Protein AF-A0A2V9YQR5-F1 (afdb_monomer_lite)

pLDDT: mean 73.33, std 24.2, range [28.16, 97.38]

Structure (mmCIF, N/CA/C/O backbone):
data_AF-A0A2V9YQR5-F1
#
_entry.id   AF-A0A2V9YQR5-F1
#
loop_
_atom_site.group_PDB
_atom_site.id
_atom_site.type_symbol
_atom_site.label_atom_id
_atom_site.label_alt_id
_atom_site.label_comp_id
_atom_site.label_asym_id
_atom_site.label_entity_id
_atom_site.label_seq_id
_atom_site.pdbx_PDB_ins_code
_atom_site.Cartn_x
_atom_site.Cartn_y
_atom_site.Cartn_z
_atom_site.occupancy
_atom_site.B_iso_or_equiv
_atom_site.auth_seq_id
_atom_site.auth_comp_id
_atom_site.auth_asym_id
_atom_site.auth_atom_id
_atom_site.pdbx_PDB_model_num
ATOM 1 N N . MET A 1 1 ? -1.143 -34.456 -35.460 1.00 43.75 1 MET A N 1
ATOM 2 C CA . MET A 1 1 ? -1.064 -33.895 -34.094 1.00 43.75 1 MET A CA 1
ATOM 3 C C . MET A 1 1 ? 0.321 -33.291 -33.915 1.00 43.75 1 MET A C 1
ATOM 5 O O . MET A 1 1 ? 1.242 -33.986 -33.515 1.00 43.75 1 MET A O 1
ATOM 9 N N . ALA A 1 2 ? 0.498 -32.039 -34.336 1.00 46.97 2 ALA A N 1
ATOM 10 C CA . ALA A 1 2 ? 1.762 -31.328 -34.180 1.00 46.97 2 ALA A CA 1
ATOM 11 C C . ALA A 1 2 ? 1.757 -30.639 -32.813 1.00 46.97 2 ALA A C 1
ATOM 13 O O . ALA A 1 2 ? 0.933 -29.762 -32.567 1.00 46.97 2 ALA A O 1
ATOM 14 N N . VAL A 1 3 ? 2.646 -31.072 -31.923 1.00 58.41 3 VAL A N 1
ATOM 15 C CA . VAL A 1 3 ? 2.947 -30.373 -30.671 1.00 58.41 3 VAL A CA 1
ATOM 16 C C . VAL A 1 3 ? 3.719 -29.095 -31.036 1.00 58.41 3 VAL A C 1
ATOM 18 O O . VAL A 1 3 ? 4.810 -29.212 -31.601 1.00 58.41 3 VAL A O 1
ATOM 21 N N . PRO A 1 4 ? 3.202 -27.881 -30.770 1.00 59.81 4 PRO A N 1
ATOM 22 C CA . PRO A 1 4 ? 3.938 -26.656 -31.049 1.00 59.81 4 PRO A CA 1
ATOM 23 C C . PRO A 1 4 ? 5.104 -26.504 -30.057 1.00 59.81 4 PRO A C 1
ATOM 25 O O . PRO A 1 4 ? 4.922 -26.499 -28.843 1.00 59.81 4 PRO A O 1
ATOM 28 N N . LYS A 1 5 ? 6.325 -26.379 -30.591 1.00 56.72 5 LYS A N 1
ATOM 29 C CA . LYS A 1 5 ? 7.617 -26.329 -29.876 1.00 56.72 5 LYS A CA 1
ATOM 30 C C . LYS A 1 5 ? 7.980 -24.914 -29.376 1.00 56.72 5 LYS A C 1
ATOM 32 O O . LYS A 1 5 ? 9.137 -24.513 -29.445 1.00 56.72 5 LYS A O 1
ATOM 37 N N . ALA A 1 6 ? 7.013 -24.141 -28.885 1.00 52.25 6 ALA A N 1
ATOM 38 C CA . ALA A 1 6 ? 7.235 -22.749 -28.478 1.00 52.25 6 ALA A CA 1
ATOM 39 C C . ALA A 1 6 ? 6.594 -22.426 -27.115 1.00 52.25 6 ALA A C 1
ATOM 41 O O . ALA A 1 6 ? 5.716 -21.584 -27.021 1.00 52.25 6 ALA A O 1
ATOM 42 N N . MET A 1 7 ? 7.035 -23.104 -26.049 1.00 54.09 7 MET A N 1
ATOM 43 C CA . MET A 1 7 ? 6.790 -22.684 -24.657 1.00 54.09 7 MET A CA 1
ATOM 44 C C . MET A 1 7 ? 7.999 -22.064 -23.908 1.00 54.09 7 MET A C 1
ATOM 46 O O . MET A 1 7 ? 7.777 -21.574 -22.804 1.00 54.09 7 MET A O 1
ATOM 50 N N . PRO A 1 8 ? 9.260 -22.016 -24.412 1.00 62.09 8 PRO A N 1
ATOM 51 C CA . PRO A 1 8 ? 10.354 -21.504 -23.584 1.00 62.09 8 PRO A CA 1
ATOM 52 C C . PRO A 1 8 ? 10.404 -19.970 -23.497 1.00 62.09 8 PRO A C 1
ATOM 54 O O . PRO A 1 8 ? 10.696 -19.461 -22.426 1.00 62.09 8 PRO A O 1
ATOM 57 N N . ALA A 1 9 ? 10.092 -19.221 -24.564 1.00 64.12 9 ALA A N 1
ATOM 58 C CA . ALA A 1 9 ? 10.337 -17.769 -24.597 1.00 64.12 9 ALA A CA 1
ATOM 59 C C . ALA A 1 9 ? 9.389 -16.942 -23.701 1.00 64.12 9 ALA A C 1
ATOM 61 O O . ALA A 1 9 ? 9.812 -15.967 -23.071 1.00 64.12 9 ALA A O 1
ATOM 62 N N . GLU A 1 10 ? 8.116 -17.336 -23.603 1.00 74.31 10 GLU A N 1
ATOM 63 C CA . GLU A 1 10 ? 7.142 -16.610 -22.776 1.00 74.31 10 GLU A CA 1
ATOM 64 C C . GLU A 1 10 ? 7.362 -16.868 -21.288 1.00 74.31 10 GLU A C 1
ATOM 66 O O . GLU A 1 10 ? 7.443 -15.929 -20.497 1.00 74.31 10 GLU A O 1
ATOM 71 N N . VAL A 1 11 ? 7.568 -18.133 -20.907 1.00 82.19 11 VAL A N 1
ATOM 72 C CA . VAL A 1 11 ? 7.798 -18.502 -19.505 1.00 82.19 11 VAL A CA 1
ATOM 73 C C . VAL A 1 11 ? 9.097 -17.886 -18.991 1.00 82.19 11 VAL A C 1
ATOM 75 O O . VAL A 1 11 ? 9.120 -17.392 -17.869 1.00 82.19 11 VAL A O 1
ATOM 78 N N . THR A 1 12 ? 10.158 -17.824 -19.809 1.00 85.94 12 THR A N 1
ATOM 79 C CA . THR A 1 12 ? 11.400 -17.134 -19.417 1.00 85.94 12 THR A CA 1
ATOM 80 C C . THR A 1 12 ? 11.202 -15.640 -19.185 1.00 85.94 12 THR A C 1
ATOM 82 O O . THR A 1 12 ? 11.837 -15.077 -18.294 1.00 85.94 12 THR A O 1
ATOM 85 N N . SER A 1 13 ? 10.320 -14.999 -19.957 1.00 83.38 13 SER A N 1
ATOM 86 C CA . SER A 1 13 ? 10.033 -13.569 -19.807 1.00 83.38 13 SER A CA 1
ATOM 87 C C . SER A 1 13 ? 9.268 -13.305 -18.511 1.00 83.38 13 SER A C 1
ATOM 89 O O . SER A 1 13 ? 9.681 -12.451 -17.728 1.00 83.38 13 SER A O 1
ATOM 91 N N . LEU A 1 14 ? 8.251 -14.124 -18.218 1.00 85.06 14 LEU A N 1
ATOM 92 C CA . LEU A 1 14 ? 7.502 -14.056 -16.961 1.00 85.06 14 LEU A CA 1
ATOM 93 C C . LEU A 1 14 ? 8.384 -14.349 -15.743 1.00 85.06 14 LEU A C 1
ATOM 95 O O . LEU A 1 14 ? 8.335 -13.614 -14.759 1.00 85.06 14 LEU A O 1
ATOM 99 N N . LEU A 1 15 ? 9.230 -15.385 -15.807 1.00 87.38 15 LEU A N 1
ATOM 100 C CA . LEU A 1 15 ? 10.153 -15.706 -14.715 1.00 87.38 15 LEU A CA 1
ATOM 101 C C . LEU A 1 15 ? 11.101 -14.540 -14.433 1.00 87.38 15 LEU A C 1
ATOM 103 O O . LEU A 1 15 ? 11.342 -14.215 -13.272 1.00 87.38 15 LEU A O 1
ATOM 107 N N . ARG A 1 16 ? 11.624 -13.906 -15.490 1.00 89.31 16 ARG A N 1
ATOM 108 C CA . ARG A 1 16 ? 12.498 -12.737 -15.370 1.00 89.31 16 ARG A CA 1
ATOM 109 C C . ARG A 1 16 ? 11.764 -11.571 -14.715 1.00 89.31 16 ARG A C 1
ATOM 111 O O . ARG A 1 16 ? 12.311 -10.970 -13.800 1.00 89.31 16 ARG A O 1
ATOM 118 N N . GLU A 1 17 ? 10.549 -11.258 -15.154 1.00 88.56 17 GLU A N 1
ATOM 119 C CA . GLU A 1 17 ? 9.752 -10.166 -14.582 1.00 88.56 17 GLU A CA 1
ATOM 120 C C . GLU A 1 17 ? 9.440 -10.403 -13.105 1.00 88.56 17 GLU A C 1
ATOM 122 O O . GLU A 1 17 ? 9.727 -9.542 -12.275 1.00 88.56 17 GLU A O 1
ATOM 127 N N . MET A 1 18 ? 8.946 -11.593 -12.750 1.00 89.00 18 MET A N 1
ATOM 128 C CA . MET A 1 18 ? 8.689 -11.950 -11.354 1.00 89.00 18 MET A CA 1
ATOM 129 C C . MET A 1 18 ? 9.965 -11.865 -10.518 1.00 89.00 18 MET A C 1
ATOM 131 O O . MET A 1 18 ? 9.952 -11.273 -9.442 1.00 89.00 18 MET A O 1
ATOM 135 N N . PHE A 1 19 ? 11.078 -12.399 -11.024 1.00 92.19 19 PHE A N 1
ATOM 136 C CA . PHE A 1 19 ? 12.364 -12.330 -10.339 1.00 92.19 19 PHE A CA 1
ATOM 137 C C . PHE A 1 19 ? 12.795 -10.884 -10.074 1.00 92.19 19 PHE A C 1
ATOM 139 O O . PHE A 1 19 ? 13.174 -10.563 -8.950 1.00 92.19 19 PHE A O 1
ATOM 146 N N . VAL A 1 20 ? 12.689 -10.001 -11.071 1.00 92.31 20 VAL A N 1
ATOM 147 C CA . VAL A 1 20 ? 13.031 -8.578 -10.930 1.00 92.31 20 VAL A CA 1
ATOM 148 C C . VAL A 1 20 ? 12.136 -7.892 -9.895 1.00 92.31 20 VAL A C 1
ATOM 150 O O . VAL A 1 20 ? 12.655 -7.172 -9.044 1.00 92.31 20 VAL A O 1
ATOM 153 N N . ILE A 1 21 ? 10.823 -8.145 -9.915 1.00 91.81 21 ILE A N 1
ATOM 154 C CA . ILE A 1 21 ? 9.874 -7.566 -8.950 1.00 91.81 21 ILE A CA 1
ATOM 155 C C . ILE A 1 21 ? 10.190 -8.040 -7.529 1.00 91.81 21 ILE A C 1
ATOM 157 O O . ILE A 1 21 ? 10.325 -7.214 -6.630 1.00 91.81 21 ILE A O 1
ATOM 161 N N . PHE A 1 22 ? 10.343 -9.352 -7.320 1.00 92.81 22 PHE A N 1
ATOM 162 C CA . PHE A 1 22 ? 10.641 -9.918 -6.002 1.00 92.81 22 PHE A CA 1
ATOM 163 C C . PHE A 1 22 ? 11.989 -9.439 -5.467 1.00 92.81 22 PHE A C 1
ATOM 165 O O . PHE A 1 22 ? 12.089 -9.080 -4.293 1.00 92.81 22 PHE A O 1
ATOM 172 N N . LEU A 1 23 ? 13.016 -9.410 -6.321 1.00 95.69 23 LEU A N 1
ATOM 173 C CA . LEU A 1 23 ? 14.347 -8.951 -5.945 1.00 95.69 23 LEU A CA 1
ATOM 174 C C . LEU A 1 23 ? 14.324 -7.471 -5.560 1.00 95.69 23 LEU A C 1
ATOM 176 O O . LEU A 1 23 ? 14.822 -7.114 -4.496 1.00 95.69 23 LEU A O 1
ATOM 180 N N . ALA A 1 24 ? 13.715 -6.616 -6.382 1.00 94.50 24 ALA A N 1
ATOM 181 C CA . ALA A 1 24 ? 13.618 -5.191 -6.093 1.00 94.50 24 ALA A CA 1
ATOM 182 C C . ALA A 1 24 ? 12.790 -4.918 -4.832 1.00 94.50 24 ALA A C 1
ATOM 184 O O . ALA A 1 24 ? 13.246 -4.178 -3.966 1.00 94.50 24 ALA A O 1
ATOM 185 N N . ALA A 1 25 ? 11.626 -5.558 -4.680 1.00 94.81 25 ALA A N 1
ATOM 186 C CA . ALA A 1 25 ? 10.784 -5.404 -3.495 1.00 94.81 25 ALA A CA 1
ATOM 187 C C . ALA A 1 25 ? 11.534 -5.798 -2.213 1.00 94.81 25 ALA A C 1
ATOM 189 O O . ALA A 1 25 ? 11.539 -5.037 -1.248 1.00 94.81 25 ALA A O 1
ATOM 190 N N . LYS A 1 26 ? 12.248 -6.934 -2.222 1.00 95.88 26 LYS A N 1
ATOM 191 C CA . LYS A 1 26 ? 13.063 -7.377 -1.080 1.00 95.88 26 LYS A CA 1
ATOM 192 C C . LYS A 1 26 ? 14.220 -6.432 -0.776 1.00 95.88 26 LYS A C 1
ATOM 194 O O . LYS A 1 26 ? 14.424 -6.096 0.386 1.00 95.88 26 LYS A O 1
ATOM 199 N N . LEU A 1 27 ? 14.965 -6.003 -1.795 1.00 96.81 27 LEU A N 1
ATOM 200 C CA . LEU A 1 27 ? 16.100 -5.097 -1.612 1.00 96.81 27 LEU A CA 1
ATOM 201 C C . LEU A 1 27 ? 15.643 -3.737 -1.081 1.00 96.81 27 LEU A C 1
ATOM 203 O O . LEU A 1 27 ? 16.199 -3.243 -0.105 1.00 96.81 27 LEU A O 1
ATOM 207 N N . THR A 1 28 ? 14.620 -3.132 -1.686 1.00 95.56 28 THR A N 1
ATOM 208 C CA . THR A 1 28 ? 14.120 -1.822 -1.254 1.00 95.56 28 THR A CA 1
ATOM 209 C C . THR A 1 28 ? 13.412 -1.900 0.099 1.00 95.56 28 THR A C 1
ATOM 211 O O . THR A 1 28 ? 13.583 -0.990 0.907 1.00 95.56 28 THR A O 1
ATOM 214 N N . GLY A 1 29 ? 12.686 -2.984 0.388 1.00 95.88 29 GLY A N 1
ATOM 215 C CA . GLY A 1 29 ? 12.079 -3.223 1.701 1.00 95.88 29 GLY A CA 1
ATOM 216 C C . GLY A 1 29 ? 13.120 -3.297 2.821 1.00 95.88 29 GLY A C 1
ATOM 217 O O . GLY A 1 29 ? 13.015 -2.564 3.801 1.00 95.88 29 GLY A O 1
ATOM 218 N N . GLU A 1 30 ? 14.179 -4.087 2.626 1.00 96.50 30 GLU A N 1
ATOM 219 C CA . GLU A 1 30 ? 15.304 -4.205 3.568 1.00 96.50 30 GLU A CA 1
ATOM 220 C C . GLU A 1 30 ? 16.033 -2.861 3.761 1.00 96.50 30 GLU A C 1
ATOM 222 O O . GLU A 1 30 ? 16.403 -2.493 4.877 1.00 96.50 30 GLU A O 1
ATOM 227 N N . ILE A 1 31 ? 16.222 -2.087 2.684 1.00 96.56 31 ILE A N 1
ATOM 228 C CA . ILE A 1 31 ? 16.814 -0.741 2.764 1.00 96.56 31 ILE A CA 1
ATOM 229 C C . ILE A 1 31 ? 15.938 0.189 3.615 1.00 96.56 31 ILE A C 1
ATOM 231 O O . ILE A 1 31 ? 16.464 0.937 4.438 1.00 96.56 31 ILE A O 1
ATOM 235 N N . PHE A 1 32 ? 14.616 0.148 3.443 1.00 95.94 32 PHE A N 1
ATOM 236 C CA . PHE A 1 32 ? 13.689 0.993 4.202 1.00 95.94 32 PHE A CA 1
ATOM 237 C C . PHE A 1 32 ? 13.623 0.600 5.677 1.00 95.94 32 PHE A C 1
ATOM 239 O O . PHE A 1 32 ? 13.602 1.479 6.540 1.00 95.94 32 PHE A O 1
ATOM 246 N N . GLU A 1 33 ? 13.685 -0.695 5.976 1.00 96.00 33 GLU A N 1
ATOM 247 C CA . GLU A 1 33 ? 13.732 -1.191 7.351 1.00 96.00 33 GLU A CA 1
ATOM 248 C C . GLU A 1 33 ? 15.014 -0.735 8.070 1.00 96.00 33 GLU A C 1
ATOM 250 O O . GLU A 1 33 ? 14.959 -0.266 9.209 1.00 96.00 33 GLU A O 1
ATOM 255 N N . ARG A 1 34 ? 16.160 -0.725 7.370 1.00 94.88 34 ARG A N 1
ATOM 256 C CA . ARG A 1 34 ? 17.427 -0.163 7.888 1.00 94.88 34 ARG A CA 1
ATOM 257 C C . ARG A 1 34 ? 17.363 1.335 8.158 1.00 94.88 34 ARG A C 1
ATOM 259 O O . ARG A 1 34 ? 18.067 1.830 9.033 1.00 94.88 34 ARG A O 1
ATOM 266 N N . LEU A 1 35 ? 16.524 2.052 7.419 1.00 94.75 35 LEU A N 1
ATOM 267 C CA . LEU A 1 35 ? 16.261 3.476 7.610 1.00 94.75 35 LEU A CA 1
ATOM 268 C C . LEU A 1 35 ? 15.159 3.743 8.651 1.00 94.75 35 LEU A C 1
ATOM 270 O O . LEU A 1 35 ? 14.713 4.882 8.775 1.00 94.75 35 LEU A O 1
ATOM 274 N N . THR A 1 36 ? 14.726 2.732 9.417 1.00 95.00 36 THR A N 1
ATOM 275 C CA . THR A 1 36 ? 13.659 2.807 10.439 1.00 95.00 36 THR A CA 1
ATOM 276 C C . THR A 1 36 ? 12.263 3.147 9.897 1.00 95.00 36 THR A C 1
ATOM 278 O O . THR A 1 36 ? 11.390 3.599 10.639 1.00 95.00 36 THR A O 1
ATOM 281 N N . LEU A 1 37 ? 12.024 2.903 8.604 1.00 95.38 37 LEU A N 1
ATOM 282 C CA . LEU A 1 37 ? 10.722 3.065 7.956 1.00 95.38 37 LEU A CA 1
ATOM 283 C C . LEU A 1 37 ? 10.009 1.706 7.814 1.00 95.38 37 LEU A C 1
ATOM 285 O O . LEU A 1 37 ? 10.664 0.669 7.715 1.00 95.38 37 LEU A O 1
ATOM 289 N N . PRO A 1 38 ? 8.664 1.683 7.750 1.00 94.25 38 PRO A N 1
ATOM 290 C CA . PRO A 1 38 ? 7.922 0.463 7.453 1.00 94.25 38 PRO A CA 1
ATOM 291 C C . PRO A 1 38 ? 8.324 -0.136 6.095 1.00 94.25 38 PRO A C 1
ATOM 293 O O . PRO A 1 38 ? 8.248 0.546 5.070 1.00 94.25 38 PRO A O 1
ATOM 296 N N . ALA A 1 39 ? 8.670 -1.427 6.073 1.00 94.94 39 ALA A N 1
ATOM 297 C CA . ALA A 1 39 ? 9.118 -2.140 4.869 1.00 94.94 39 ALA A CA 1
ATOM 298 C C . ALA A 1 39 ? 8.136 -2.029 3.685 1.00 94.94 39 ALA A C 1
ATOM 300 O O . ALA A 1 39 ? 8.557 -1.871 2.541 1.00 94.94 39 ALA A O 1
ATOM 301 N N . VAL A 1 40 ? 6.826 -2.001 3.964 1.00 94.31 40 VAL A N 1
ATOM 302 C CA . VAL A 1 40 ? 5.760 -1.863 2.953 1.00 94.31 40 VAL A CA 1
ATOM 303 C C . VAL A 1 40 ? 5.912 -0.586 2.115 1.00 94.31 40 VAL A C 1
ATOM 305 O O . VAL A 1 40 ? 5.611 -0.589 0.923 1.00 94.31 40 VAL A O 1
ATOM 308 N N . LEU A 1 41 ? 6.420 0.510 2.695 1.00 95.06 41 LEU A N 1
ATOM 309 C CA . LEU A 1 41 ? 6.688 1.735 1.931 1.00 95.06 41 LEU A CA 1
ATOM 310 C C . LEU A 1 41 ? 7.792 1.515 0.890 1.00 95.06 41 LEU A C 1
ATOM 312 O O . LEU A 1 41 ? 7.686 2.025 -0.224 1.00 95.06 41 LEU A O 1
ATOM 316 N N . GLY A 1 42 ? 8.818 0.731 1.236 1.00 94.50 42 GLY A N 1
ATOM 317 C CA . GLY A 1 42 ? 9.895 0.350 0.326 1.00 94.50 42 GLY A CA 1
ATOM 318 C C . GLY A 1 42 ? 9.405 -0.546 -0.813 1.00 94.50 42 GLY A C 1
ATOM 319 O O . GLY A 1 42 ? 9.778 -0.331 -1.964 1.00 94.50 42 GLY A O 1
ATOM 320 N N . GLU A 1 43 ? 8.508 -1.489 -0.523 1.00 94.19 43 GLU A N 1
ATOM 321 C CA . GLU A 1 43 ?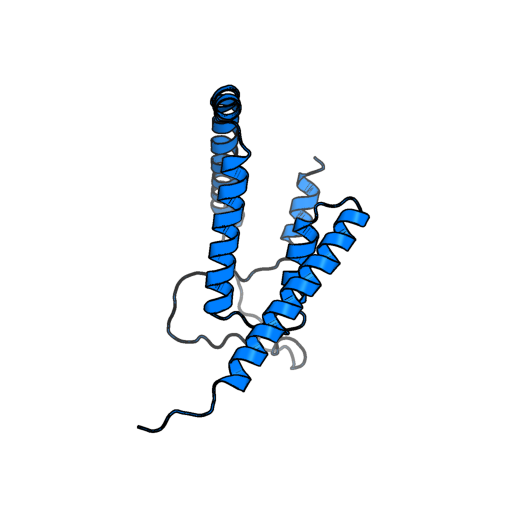 7.893 -2.356 -1.538 1.00 94.19 43 GLU A CA 1
ATOM 322 C C . GLU A 1 43 ? 7.026 -1.562 -2.532 1.00 94.19 43 GLU A C 1
ATOM 324 O O . GLU A 1 43 ? 7.131 -1.759 -3.745 1.00 94.19 43 GLU A O 1
ATOM 329 N N . ILE A 1 44 ? 6.224 -0.605 -2.043 1.00 94.06 44 ILE A N 1
ATOM 330 C CA . ILE A 1 44 ? 5.421 0.286 -2.899 1.00 94.06 44 ILE A CA 1
ATOM 331 C C . ILE A 1 44 ? 6.327 1.167 -3.771 1.00 94.06 44 ILE A C 1
ATOM 333 O O . ILE A 1 44 ? 6.054 1.346 -4.960 1.00 94.06 44 ILE A O 1
ATOM 337 N N . LEU A 1 45 ? 7.423 1.692 -3.214 1.00 94.44 45 LEU A N 1
ATOM 338 C CA . LEU A 1 45 ? 8.403 2.483 -3.966 1.00 94.44 45 LEU A CA 1
ATOM 339 C C . LEU A 1 45 ? 9.108 1.664 -5.050 1.00 94.44 45 LEU A C 1
ATOM 341 O O . LEU A 1 45 ? 9.259 2.153 -6.170 1.00 94.44 45 LEU A O 1
ATOM 345 N N . ALA A 1 46 ? 9.494 0.422 -4.749 1.00 93.88 46 ALA A N 1
ATOM 346 C CA . ALA A 1 46 ? 10.066 -0.492 -5.733 1.00 93.88 46 ALA A CA 1
ATOM 347 C C . ALA A 1 46 ? 9.095 -0.732 -6.899 1.00 93.88 46 ALA A C 1
ATOM 349 O O . ALA A 1 46 ? 9.490 -0.631 -8.061 1.00 93.88 46 ALA A O 1
ATOM 350 N N . GLY A 1 47 ? 7.811 -0.967 -6.602 1.00 91.56 47 GLY A N 1
ATOM 351 C CA . GLY A 1 47 ? 6.767 -1.110 -7.620 1.00 91.56 47 GLY A CA 1
ATOM 352 C C . GLY A 1 47 ? 6.571 0.156 -8.462 1.00 91.56 47 GLY A C 1
ATOM 353 O O . GLY A 1 47 ? 6.492 0.079 -9.688 1.00 91.56 47 GLY A O 1
ATOM 354 N N . ALA A 1 48 ? 6.559 1.332 -7.830 1.00 91.12 48 ALA A N 1
ATOM 355 C CA . ALA A 1 48 ? 6.437 2.611 -8.529 1.00 91.12 48 ALA A CA 1
ATOM 356 C C . ALA A 1 48 ? 7.632 2.897 -9.462 1.00 91.12 48 ALA A C 1
ATOM 358 O O . ALA A 1 48 ? 7.435 3.422 -10.558 1.00 91.12 48 ALA A O 1
ATOM 359 N N . LEU A 1 49 ? 8.852 2.525 -9.056 1.00 91.50 49 LEU A N 1
ATOM 360 C CA . LEU A 1 49 ? 10.075 2.679 -9.855 1.00 91.50 49 LEU A CA 1
ATOM 361 C C . LEU A 1 49 ? 10.158 1.677 -11.017 1.00 91.50 49 LEU A C 1
ATOM 363 O O . LEU A 1 49 ? 10.578 2.038 -12.117 1.00 91.50 49 LEU A O 1
ATOM 367 N N . LEU A 1 50 ? 9.750 0.426 -10.798 1.00 90.69 50 LEU A N 1
ATOM 368 C CA . LEU A 1 50 ? 9.759 -0.608 -11.839 1.00 90.69 50 LEU A CA 1
ATOM 369 C C . LEU A 1 50 ? 8.604 -0.483 -12.840 1.00 90.69 50 LEU A C 1
ATOM 371 O O . LEU A 1 50 ? 8.683 -1.038 -13.940 1.00 90.69 50 LEU A O 1
ATOM 375 N N . GLY A 1 51 ? 7.544 0.236 -12.466 1.00 87.88 51 GLY A N 1
ATOM 376 C CA . GLY A 1 51 ? 6.351 0.408 -13.281 1.00 87.88 51 GLY A CA 1
ATOM 377 C C . GLY A 1 51 ? 6.595 1.121 -14.622 1.00 87.88 51 GLY A C 1
ATOM 378 O O . GLY A 1 51 ? 7.640 1.746 -14.841 1.00 87.88 51 GLY A O 1
ATOM 379 N N . PRO A 1 52 ? 5.594 1.093 -15.524 1.00 82.44 52 PRO A N 1
ATOM 380 C CA . PRO A 1 52 ? 5.680 1.649 -16.881 1.00 82.44 52 PRO A CA 1
ATOM 381 C C . PRO A 1 52 ? 5.984 3.151 -16.932 1.00 82.44 52 PRO A C 1
ATOM 383 O O . PRO A 1 52 ? 6.461 3.648 -17.946 1.00 82.44 52 PRO A O 1
ATOM 386 N N . TYR A 1 53 ? 5.721 3.880 -15.846 1.00 79.00 53 TYR A N 1
ATOM 387 C CA . TYR A 1 53 ? 5.914 5.328 -15.777 1.00 79.00 53 TYR A CA 1
ATOM 388 C C . TYR A 1 53 ? 7.325 5.760 -15.364 1.00 79.00 53 TYR A C 1
ATOM 390 O O . TYR A 1 53 ? 7.649 6.935 -15.513 1.00 79.00 53 TYR A O 1
ATOM 398 N N . ALA A 1 54 ? 8.147 4.846 -14.844 1.00 86.81 54 ALA A N 1
ATOM 399 C CA . ALA A 1 54 ? 9.503 5.147 -14.398 1.00 86.81 54 ALA A CA 1
ATOM 400 C C . ALA A 1 54 ? 10.533 4.400 -15.251 1.00 86.81 54 ALA A C 1
ATOM 402 O O . ALA A 1 54 ? 11.123 5.005 -16.144 1.00 86.81 54 ALA A O 1
ATOM 403 N N . MET A 1 55 ? 10.737 3.101 -15.017 1.00 81.88 55 MET A N 1
ATOM 404 C CA . MET A 1 55 ? 11.718 2.321 -15.780 1.00 81.88 55 MET A CA 1
ATOM 405 C C . MET A 1 55 ? 11.103 1.408 -16.853 1.00 81.88 55 MET A C 1
ATOM 407 O O . MET A 1 55 ? 11.829 0.945 -17.728 1.00 81.88 55 MET A O 1
ATOM 411 N N . ALA A 1 56 ? 9.789 1.159 -16.820 1.00 81.81 56 ALA A N 1
ATOM 412 C CA . ALA A 1 56 ? 9.078 0.308 -17.782 1.00 81.81 56 ALA A CA 1
ATOM 413 C C . ALA A 1 56 ? 9.662 -1.108 -17.960 1.00 81.81 56 ALA A C 1
ATOM 415 O O . ALA A 1 56 ? 9.556 -1.700 -19.033 1.00 81.81 56 ALA A O 1
ATOM 416 N N . LEU A 1 57 ? 10.249 -1.669 -16.893 1.00 81.00 57 LEU A N 1
ATOM 417 C CA . LEU A 1 57 ? 10.774 -3.042 -16.890 1.00 81.00 57 LEU A CA 1
ATOM 418 C C . LEU A 1 57 ? 9.669 -4.097 -16.773 1.00 81.00 57 LEU A C 1
ATOM 420 O O . LEU A 1 57 ? 9.880 -5.238 -17.177 1.00 81.00 57 LEU A O 1
ATOM 424 N N . VAL A 1 58 ? 8.532 -3.733 -16.179 1.00 82.06 58 VAL A N 1
ATOM 425 C CA . VAL A 1 58 ? 7.430 -4.648 -15.876 1.00 82.06 58 VAL A CA 1
ATOM 426 C C . VAL A 1 58 ? 6.153 -4.106 -16.499 1.00 82.06 58 VAL A C 1
ATOM 428 O O . VAL A 1 58 ? 5.728 -2.988 -16.191 1.00 82.06 58 VAL A O 1
ATOM 431 N N . ILE A 1 59 ? 5.534 -4.906 -17.365 1.00 79.00 59 ILE A N 1
ATOM 432 C CA . ILE A 1 59 ? 4.265 -4.576 -18.012 1.00 79.00 59 ILE A CA 1
ATOM 433 C C . ILE A 1 59 ? 3.164 -5.372 -17.304 1.00 79.00 59 ILE A C 1
ATOM 435 O O . ILE A 1 59 ? 3.306 -6.585 -17.142 1.00 79.00 59 ILE A O 1
ATOM 439 N N . PRO A 1 60 ? 2.072 -4.724 -16.863 1.00 74.88 60 PRO A N 1
ATOM 440 C CA . PRO A 1 60 ? 0.973 -5.430 -16.220 1.00 74.88 60 PRO A CA 1
ATOM 441 C C . PRO A 1 60 ? 0.394 -6.484 -17.170 1.00 74.88 60 PRO A C 1
ATOM 443 O O . PRO A 1 60 ? -0.018 -6.182 -18.291 1.00 74.88 60 PRO A O 1
ATOM 446 N N . SER A 1 61 ? 0.382 -7.731 -16.706 1.00 83.00 61 SER A N 1
ATOM 447 C CA . SER A 1 61 ? -0.206 -8.878 -17.391 1.00 83.00 61 SER A CA 1
ATOM 448 C C . SER A 1 61 ? -1.259 -9.519 -16.489 1.00 83.00 61 SER A C 1
ATOM 450 O O . SER A 1 61 ? -1.138 -9.486 -15.263 1.00 83.00 61 SER A O 1
ATOM 452 N N . GLY A 1 62 ? -2.283 -10.144 -17.081 1.00 85.12 62 GLY A N 1
ATOM 453 C CA . GLY A 1 62 ? -3.383 -10.743 -16.308 1.00 85.12 62 GLY A CA 1
ATOM 454 C C . GLY A 1 62 ? -2.926 -11.796 -15.285 1.00 85.12 62 GLY A C 1
ATOM 455 O O . GLY A 1 62 ? -3.569 -11.985 -14.251 1.00 85.12 62 GLY A O 1
ATOM 456 N N . THR A 1 63 ? -1.783 -12.444 -15.531 1.00 87.19 63 THR A N 1
ATOM 457 C CA . THR A 1 63 ? -1.154 -13.388 -14.597 1.00 87.19 63 THR A CA 1
ATOM 458 C C . THR A 1 63 ? -0.601 -12.682 -13.357 1.00 87.19 63 THR A C 1
ATOM 460 O O . THR A 1 63 ? -0.830 -13.155 -12.245 1.00 87.19 63 THR A O 1
ATOM 463 N N . ILE A 1 64 ? 0.087 -11.545 -13.527 1.00 86.69 64 ILE A N 1
ATOM 464 C CA . ILE A 1 64 ? 0.634 -10.750 -12.413 1.00 86.69 64 ILE A CA 1
ATOM 465 C C . ILE A 1 64 ? -0.507 -10.169 -11.568 1.00 86.69 64 ILE A C 1
ATOM 467 O O . ILE A 1 64 ? -0.446 -10.253 -10.342 1.00 86.69 64 ILE A O 1
ATOM 471 N N . ASP A 1 65 ? -1.574 -9.671 -12.200 1.00 89.12 65 ASP A N 1
ATOM 472 C CA . ASP A 1 65 ? -2.748 -9.137 -11.491 1.00 89.12 65 ASP A CA 1
ATOM 473 C C . ASP A 1 65 ? -3.443 -10.210 -10.639 1.00 89.12 65 ASP A C 1
ATOM 475 O O . ASP A 1 65 ? -3.757 -9.984 -9.467 1.00 89.12 65 ASP A O 1
ATOM 479 N N . SER A 1 66 ? -3.624 -11.414 -11.192 1.00 92.75 66 SER A N 1
ATOM 480 C CA . SER A 1 66 ? -4.209 -12.547 -10.458 1.00 92.75 66 SER A CA 1
ATOM 481 C C . SER A 1 66 ? -3.344 -12.944 -9.258 1.00 92.75 66 SER A C 1
ATOM 483 O O . SER A 1 66 ? -3.854 -13.229 -8.172 1.00 92.75 66 SER A O 1
ATOM 485 N N . LEU A 1 67 ? -2.020 -12.927 -9.432 1.00 90.94 67 LEU A N 1
ATOM 486 C CA . LEU A 1 67 ? -1.073 -13.249 -8.371 1.00 90.94 67 LEU A CA 1
ATOM 487 C C . LEU A 1 67 ? -1.058 -12.178 -7.268 1.00 90.94 67 LEU A C 1
ATOM 489 O O . LEU A 1 67 ? -1.012 -12.521 -6.086 1.00 90.94 67 LEU A O 1
ATOM 493 N N . ALA A 1 68 ? -1.162 -10.897 -7.634 1.00 91.94 68 ALA A N 1
ATOM 494 C CA . ALA A 1 68 ? -1.278 -9.788 -6.689 1.00 91.94 68 ALA A CA 1
ATOM 495 C C . ALA A 1 68 ? -2.572 -9.880 -5.866 1.00 91.94 68 ALA A C 1
ATOM 497 O O . ALA A 1 68 ? -2.551 -9.688 -4.647 1.00 91.94 68 ALA A O 1
ATOM 498 N N . GLN A 1 69 ? -3.687 -10.246 -6.504 1.00 95.38 69 GLN A N 1
ATOM 499 C CA . GLN A 1 69 ? -4.956 -10.459 -5.812 1.00 95.38 69 GLN A CA 1
ATOM 500 C C . GLN A 1 69 ? -4.872 -11.623 -4.814 1.00 95.38 69 GLN A C 1
ATOM 502 O O . GLN A 1 69 ? -5.328 -11.485 -3.677 1.00 95.38 69 GLN A O 1
ATOM 507 N N . LEU A 1 70 ? -4.244 -12.740 -5.197 1.00 96.56 70 LEU A N 1
ATOM 508 C CA . LEU A 1 70 ? -3.988 -13.854 -4.279 1.00 96.56 70 LEU A CA 1
ATOM 509 C C . LEU A 1 70 ? -3.109 -13.421 -3.099 1.00 96.56 70 LEU A C 1
ATOM 511 O O . LEU A 1 70 ? -3.437 -13.727 -1.953 1.00 96.56 70 LEU A O 1
ATOM 515 N N . GLY A 1 71 ? -2.041 -12.660 -3.355 1.00 94.12 71 GLY A N 1
ATOM 516 C CA . GLY A 1 71 ? -1.174 -12.110 -2.311 1.00 94.12 71 GLY A CA 1
ATOM 517 C C . GLY A 1 71 ? -1.931 -11.238 -1.304 1.00 94.12 71 GLY A C 1
ATOM 518 O O . GLY A 1 71 ? -1.778 -11.422 -0.096 1.00 94.12 71 GLY A O 1
ATOM 519 N N . ALA A 1 72 ? -2.807 -10.350 -1.781 1.00 95.25 72 ALA A N 1
ATOM 520 C CA . ALA A 1 72 ? -3.640 -9.509 -0.921 1.00 95.25 72 ALA A CA 1
ATOM 521 C C . ALA A 1 72 ? -4.614 -10.333 -0.059 1.00 95.25 72 ALA A C 1
ATOM 523 O O . ALA A 1 72 ? -4.771 -10.053 1.130 1.00 95.25 72 ALA A O 1
ATOM 524 N N . VAL A 1 73 ? -5.231 -11.378 -0.625 1.00 97.38 73 VAL A N 1
ATOM 525 C CA . VAL A 1 73 ? -6.109 -12.290 0.127 1.00 97.38 73 VAL A CA 1
ATOM 526 C C . VAL A 1 73 ? -5.327 -13.029 1.215 1.00 97.38 73 VAL A C 1
ATOM 528 O O . VAL A 1 73 ? -5.785 -13.073 2.357 1.00 97.38 73 VAL A O 1
ATOM 531 N N . PHE A 1 74 ? -4.134 -13.551 0.908 1.00 96.75 74 PHE A N 1
ATOM 532 C CA . PHE A 1 74 ? -3.282 -14.207 1.906 1.00 96.75 74 PHE A CA 1
ATOM 533 C C . PHE A 1 74 ? -2.828 -13.251 3.013 1.00 96.75 74 PHE A C 1
ATOM 535 O O . PHE A 1 74 ? -2.828 -13.639 4.182 1.00 96.75 74 PHE A O 1
ATOM 542 N N . LEU A 1 75 ? -2.490 -12.003 2.676 1.00 94.94 75 LEU A N 1
ATOM 543 C CA . LEU A 1 75 ? -2.106 -10.985 3.656 1.00 94.94 75 LEU A CA 1
ATOM 544 C C . LEU A 1 75 ? -3.267 -10.675 4.606 1.00 94.94 75 LEU A C 1
ATOM 546 O O . LEU A 1 75 ? -3.097 -10.736 5.823 1.00 94.94 75 LEU A O 1
ATOM 550 N N . LEU A 1 76 ? -4.460 -10.408 4.069 1.00 96.12 76 LEU A N 1
ATOM 551 C CA . LEU A 1 76 ? -5.655 -10.143 4.877 1.00 96.12 76 LEU A CA 1
ATOM 552 C C . LEU A 1 76 ? -6.046 -11.350 5.736 1.00 96.12 76 LEU A C 1
ATOM 554 O O . LEU A 1 76 ? -6.447 -11.182 6.888 1.00 96.12 76 LEU A O 1
ATOM 558 N N . PHE A 1 77 ? -5.888 -12.565 5.208 1.00 97.38 77 PHE A N 1
ATOM 559 C CA . PHE A 1 77 ? -6.123 -13.792 5.961 1.00 97.38 77 PHE A CA 1
ATOM 560 C C . PHE A 1 77 ? -5.140 -13.948 7.126 1.00 97.38 77 PHE A C 1
ATOM 562 O O . PHE A 1 77 ? -5.558 -14.246 8.244 1.00 97.38 77 PHE A O 1
ATOM 569 N N . MET A 1 78 ? -3.850 -13.693 6.897 1.00 96.69 78 MET A N 1
ATOM 570 C CA . MET A 1 78 ? -2.823 -13.769 7.938 1.00 96.69 78 MET A CA 1
ATOM 571 C C . MET A 1 78 ? -3.068 -12.735 9.045 1.00 96.69 78 MET A C 1
ATOM 573 O O . MET A 1 78 ? -3.063 -13.086 10.225 1.00 96.69 78 MET A O 1
ATOM 577 N N . VAL A 1 79 ? -3.410 -11.497 8.674 1.00 95.00 79 VAL A N 1
ATOM 578 C CA . VAL A 1 79 ? -3.821 -10.450 9.627 1.00 95.00 79 VAL A CA 1
ATOM 579 C C . VAL A 1 79 ? -5.066 -10.877 10.416 1.00 95.00 79 VAL A C 1
ATOM 581 O O . VAL A 1 79 ? -5.136 -10.668 11.630 1.00 95.00 79 VAL A O 1
ATOM 584 N N . GLY A 1 80 ? -6.029 -11.524 9.756 1.00 94.06 80 GLY A N 1
ATOM 585 C CA . GLY A 1 80 ? -7.214 -12.087 10.402 1.00 94.06 80 GLY A CA 1
ATOM 586 C C . GLY A 1 80 ? -6.877 -13.168 11.433 1.00 94.06 80 GLY A C 1
ATOM 587 O O . GLY A 1 80 ? -7.397 -13.123 12.545 1.00 94.06 80 GLY A O 1
ATOM 588 N N . LEU A 1 81 ? -5.967 -14.092 11.104 1.00 95.56 81 LEU A N 1
ATOM 589 C CA . LEU A 1 81 ? -5.514 -15.154 12.015 1.00 95.56 81 LEU A CA 1
ATOM 590 C C . LEU A 1 81 ? -4.706 -14.626 13.207 1.00 95.56 81 LEU A C 1
ATOM 592 O O . LEU A 1 81 ? -4.758 -15.206 14.291 1.00 95.56 81 LEU A O 1
ATOM 596 N N . GLN A 1 82 ? -3.954 -13.542 13.018 1.00 94.12 82 GLN A N 1
ATOM 597 C CA . GLN A 1 82 ? -3.145 -12.939 14.078 1.00 94.12 82 GLN A CA 1
ATOM 598 C C . GLN A 1 82 ? -3.989 -12.099 15.055 1.00 94.12 82 GLN A C 1
ATOM 600 O O . GLN A 1 82 ? -3.591 -11.885 16.204 1.00 94.12 82 GLN A O 1
ATOM 605 N N . THR A 1 83 ? -5.171 -11.649 14.624 1.00 93.19 83 THR A N 1
ATOM 606 C CA . THR A 1 83 ? -6.060 -10.794 15.418 1.00 93.19 83 THR A CA 1
ATOM 607 C C . THR A 1 83 ? -6.938 -11.621 16.359 1.00 93.19 83 THR A C 1
ATOM 609 O O . THR A 1 83 ? -7.709 -12.478 15.935 1.00 93.19 83 THR A O 1
ATOM 612 N N . ARG A 1 84 ? -6.889 -11.331 17.668 1.00 91.75 84 ARG A N 1
ATOM 613 C CA . ARG A 1 84 ? -7.757 -11.996 18.653 1.00 91.75 84 ARG A CA 1
ATOM 614 C C . ARG A 1 84 ? -9.171 -11.396 18.617 1.00 91.75 84 ARG A C 1
ATOM 616 O O . ARG A 1 84 ? -9.314 -10.195 18.864 1.00 91.75 84 ARG A O 1
ATOM 623 N N . PRO A 1 85 ? -10.238 -12.198 18.436 1.00 89.44 85 PRO A N 1
ATOM 624 C CA . PRO A 1 85 ? -11.605 -11.676 18.324 1.00 89.44 85 PRO A CA 1
ATOM 625 C C . PRO A 1 85 ? -12.074 -10.951 19.595 1.00 89.44 85 PRO A C 1
ATOM 627 O O . PRO A 1 85 ? -12.806 -9.968 19.524 1.00 89.44 85 PRO A O 1
ATOM 630 N N . GLN A 1 86 ? -11.596 -11.378 20.767 1.00 90.75 86 GLN A N 1
ATOM 631 C CA . GLN A 1 86 ? -11.927 -10.765 22.059 1.00 90.75 86 GLN A CA 1
ATOM 632 C C . GLN A 1 86 ? -11.439 -9.311 22.167 1.00 90.75 86 GLN A C 1
ATOM 634 O O . GLN A 1 86 ? -12.144 -8.467 22.716 1.00 90.75 86 GLN A O 1
ATOM 639 N N . GLN A 1 87 ? -10.260 -9.000 21.616 1.00 87.38 87 GLN A N 1
ATOM 640 C CA . GLN A 1 87 ? -9.720 -7.636 21.615 1.00 87.38 87 GLN A CA 1
ATOM 641 C C . GLN A 1 87 ? -10.506 -6.737 20.660 1.00 87.38 8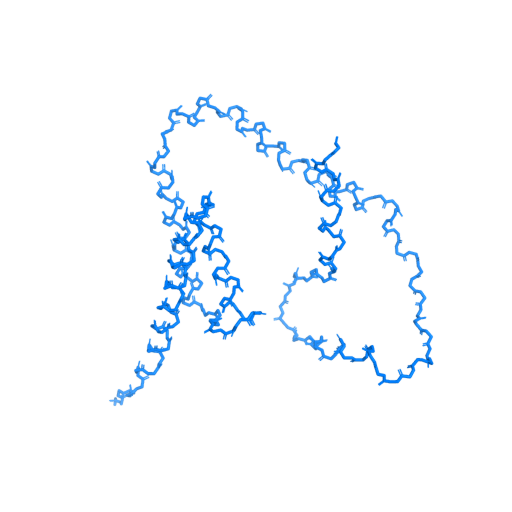7 GLN A C 1
ATOM 643 O O . GLN A 1 87 ? -10.779 -5.586 20.990 1.00 87.38 87 GLN A O 1
ATOM 648 N N . LEU A 1 88 ? -10.929 -7.285 19.517 1.00 89.38 88 LEU A N 1
ATOM 649 C CA . LEU A 1 88 ? -11.701 -6.558 18.514 1.00 89.38 88 LEU A CA 1
ATOM 650 C C . LEU A 1 88 ? -13.085 -6.149 19.042 1.00 89.38 88 LEU A C 1
ATOM 652 O O . LEU A 1 88 ? -13.505 -5.010 18.851 1.00 89.38 88 LEU A O 1
ATOM 656 N N . ILE A 1 89 ? -13.765 -7.052 19.758 1.00 92.31 89 ILE A N 1
ATOM 657 C CA . ILE A 1 89 ? -15.076 -6.770 20.364 1.00 92.31 89 ILE A CA 1
ATOM 658 C C . ILE A 1 89 ? -14.946 -5.726 21.484 1.00 92.31 89 ILE A C 1
ATOM 660 O O . ILE A 1 89 ? -15.779 -4.824 21.571 1.00 92.31 89 ILE A O 1
ATOM 664 N N . ALA A 1 90 ? -13.880 -5.782 22.293 1.00 92.62 90 ALA A N 1
ATOM 665 C CA . ALA A 1 90 ? -13.659 -4.837 23.392 1.00 92.62 90 ALA A CA 1
ATOM 666 C C . ALA A 1 90 ? -13.498 -3.379 22.920 1.00 92.62 90 ALA A C 1
ATOM 668 O O . ALA A 1 90 ? -13.969 -2.459 23.588 1.00 92.62 90 ALA A O 1
ATOM 669 N N . VAL A 1 91 ? -12.877 -3.154 21.757 1.00 93.44 91 VAL A N 1
ATOM 670 C CA . VAL A 1 91 ? -12.705 -1.807 21.174 1.00 93.44 91 VAL A CA 1
ATOM 671 C C . VAL A 1 91 ? -13.721 -1.487 20.073 1.00 93.44 91 VAL A C 1
ATOM 673 O O . VAL A 1 91 ? -13.635 -0.427 19.450 1.00 93.44 91 VAL A O 1
ATOM 676 N N . GLY A 1 92 ? -14.710 -2.357 19.849 1.00 91.44 92 GLY A N 1
ATOM 677 C CA . GLY A 1 92 ? -15.632 -2.275 18.714 1.00 91.44 92 GLY A CA 1
ATOM 678 C C . GLY A 1 92 ? -16.411 -0.960 18.639 1.00 91.44 92 GLY A C 1
ATOM 679 O O . GLY A 1 92 ? -16.557 -0.392 17.559 1.00 91.44 92 GLY A O 1
ATOM 680 N N . GLN A 1 93 ? -16.840 -0.408 19.780 1.00 93.06 93 GLN A N 1
ATOM 681 C CA . GLN A 1 93 ? -17.536 0.886 19.807 1.00 93.06 93 GLN A CA 1
ATOM 682 C C . GLN A 1 93 ? -16.635 2.049 19.371 1.00 93.06 93 GLN A C 1
ATOM 684 O O . GLN A 1 93 ? -17.072 2.917 18.615 1.00 93.06 93 GLN A O 1
ATOM 689 N N . LYS A 1 94 ? -15.371 2.063 19.812 1.00 92.44 94 LYS A N 1
ATOM 690 C CA . LYS A 1 94 ? -14.398 3.087 19.404 1.00 92.44 94 LYS A CA 1
ATOM 691 C C . LYS A 1 94 ? -14.019 2.922 17.934 1.00 92.44 94 LYS A C 1
ATOM 693 O O . LYS A 1 94 ? -13.991 3.911 17.209 1.00 92.44 94 LYS A O 1
ATOM 698 N N . ALA A 1 95 ? -13.821 1.686 17.479 1.00 92.62 95 ALA A N 1
ATOM 699 C CA . ALA A 1 95 ? -13.560 1.380 16.077 1.00 92.62 95 ALA A CA 1
ATOM 700 C C . ALA A 1 95 ? -14.715 1.831 15.165 1.00 92.62 95 ALA A C 1
ATOM 702 O O . ALA A 1 95 ? -14.465 2.446 14.131 1.00 92.62 95 ALA A O 1
ATOM 703 N N . LEU A 1 96 ? -15.972 1.612 15.571 1.00 94.44 96 LEU A N 1
ATOM 704 C CA . LEU A 1 96 ? -17.147 2.041 14.808 1.00 94.44 96 LEU A CA 1
ATOM 705 C C . LEU A 1 96 ? -17.244 3.568 14.706 1.00 94.44 96 LEU A C 1
ATOM 707 O O . LEU A 1 96 ? -17.510 4.092 13.627 1.00 94.44 96 LEU A O 1
ATOM 711 N N . GLN A 1 97 ? -16.993 4.285 15.805 1.00 95.38 97 GLN A N 1
ATOM 712 C CA . GLN A 1 97 ? -16.967 5.752 15.797 1.00 95.38 97 GLN A CA 1
ATOM 713 C C . GLN A 1 97 ? -15.891 6.289 14.849 1.00 95.38 97 GLN A C 1
ATOM 715 O O . GLN A 1 97 ? -16.174 7.184 14.055 1.00 95.38 97 GLN A O 1
ATOM 720 N N . VAL A 1 98 ? -14.683 5.718 14.887 1.00 95.44 98 VAL A N 1
ATOM 721 C CA . VAL A 1 98 ? -13.575 6.120 14.005 1.00 95.44 98 VAL A CA 1
ATOM 722 C C . VAL A 1 98 ? -13.875 5.782 12.543 1.00 95.44 98 VAL A C 1
ATOM 724 O O . VAL A 1 98 ? -13.627 6.613 11.676 1.00 95.44 98 VAL A O 1
ATOM 727 N N . ALA A 1 99 ? -14.459 4.615 12.257 1.00 95.31 99 ALA A N 1
ATOM 728 C CA . ALA A 1 99 ? -14.830 4.219 10.899 1.00 95.31 99 ALA A CA 1
ATOM 729 C C . ALA A 1 99 ? -15.917 5.131 10.305 1.00 95.31 99 ALA A C 1
ATOM 731 O O . ALA A 1 99 ? -15.771 5.617 9.183 1.00 95.31 99 ALA A O 1
ATOM 732 N N . LEU A 1 100 ? -16.979 5.417 11.068 1.00 96.88 100 LEU A N 1
ATOM 733 C CA . LEU A 1 100 ? -18.047 6.321 10.635 1.00 96.88 100 LEU A CA 1
ATOM 734 C C . LEU A 1 100 ? -17.532 7.751 10.462 1.00 96.88 100 LEU A C 1
ATOM 736 O O . LEU A 1 100 ? -17.805 8.372 9.439 1.00 96.88 100 LEU A O 1
ATOM 740 N N . ALA A 1 101 ? -16.746 8.264 11.410 1.00 96.12 101 ALA A N 1
ATOM 741 C CA . ALA A 1 101 ? -16.146 9.590 11.288 1.00 96.12 101 ALA A CA 1
ATOM 742 C C . ALA A 1 101 ? -15.196 9.669 10.080 1.00 96.12 101 ALA A C 1
ATOM 744 O O . ALA A 1 101 ? -15.300 10.597 9.280 1.00 96.12 101 ALA A O 1
ATOM 745 N N . GLY A 1 102 ? -14.329 8.670 9.898 1.00 95.06 102 GLY A N 1
ATOM 746 C CA . GLY A 1 102 ? -13.389 8.585 8.781 1.00 95.06 102 GLY A CA 1
ATOM 747 C C . GLY A 1 102 ? -14.058 8.461 7.412 1.00 95.06 102 GLY A C 1
ATOM 748 O O . GLY A 1 102 ? -13.462 8.861 6.421 1.00 95.06 102 GLY A O 1
ATOM 749 N N . MET A 1 103 ? -15.297 7.968 7.338 1.00 96.62 103 MET A N 1
ATOM 750 C CA . MET A 1 103 ? -16.090 7.952 6.105 1.00 96.62 103 MET A CA 1
ATOM 751 C C . MET A 1 103 ? -16.852 9.268 5.896 1.00 96.62 103 MET A C 1
ATOM 753 O O . MET A 1 103 ? -16.806 9.849 4.812 1.00 96.62 103 MET A O 1
ATOM 757 N N . VAL A 1 104 ? -17.543 9.754 6.931 1.00 96.88 104 VAL A N 1
ATOM 758 C CA . VAL A 1 104 ? -18.431 10.924 6.844 1.00 96.88 104 VAL A CA 1
ATOM 759 C C . VAL A 1 104 ? -17.643 12.216 6.646 1.00 96.88 104 VAL A C 1
ATOM 761 O O . VAL A 1 104 ? -18.039 13.038 5.823 1.00 96.88 104 VAL A O 1
ATOM 764 N N . VAL A 1 105 ? -16.523 12.403 7.350 1.00 96.38 105 VAL A N 1
ATOM 765 C CA . VAL A 1 105 ? -15.723 13.638 7.293 1.00 96.38 105 VAL A CA 1
ATOM 766 C C . VAL A 1 105 ? -15.180 13.930 5.885 1.00 96.38 105 VAL A C 1
ATOM 768 O O . VAL A 1 105 ? -15.493 15.004 5.367 1.00 96.38 105 VAL A O 1
ATOM 771 N N . PRO A 1 106 ? -14.425 13.035 5.211 1.00 94.12 106 PRO A N 1
ATOM 772 C CA . PRO A 1 106 ? -13.926 13.315 3.864 1.00 94.12 106 PRO A CA 1
ATOM 773 C C . PRO A 1 106 ? -15.052 13.412 2.831 1.00 94.12 106 PRO A C 1
ATOM 775 O O . PRO A 1 106 ? -14.948 14.205 1.896 1.00 94.12 106 PRO A O 1
ATOM 778 N N . PHE A 1 107 ? -16.150 12.669 3.008 1.00 94.88 107 PHE A N 1
ATOM 779 C CA . PHE A 1 107 ? -17.296 12.744 2.103 1.00 94.88 107 PHE A CA 1
ATOM 780 C C . PHE A 1 107 ? -18.025 14.091 2.217 1.00 94.88 107 PHE A C 1
ATOM 782 O O . PHE A 1 107 ? -18.293 14.743 1.207 1.00 94.88 107 PHE A O 1
ATOM 789 N N . ALA A 1 108 ? -18.285 14.555 3.442 1.00 94.94 108 ALA A N 1
ATOM 790 C CA . ALA A 1 108 ? -18.880 15.861 3.701 1.00 94.94 108 ALA A CA 1
ATOM 791 C C . ALA A 1 108 ? -17.958 16.999 3.246 1.00 94.94 108 ALA A C 1
ATOM 793 O O . ALA A 1 108 ? -18.418 17.921 2.575 1.00 94.94 108 ALA A O 1
ATOM 794 N N . ALA A 1 109 ? -16.656 16.917 3.540 1.00 92.19 109 ALA A N 1
ATOM 795 C CA . ALA A 1 109 ? -15.673 17.895 3.081 1.00 92.19 109 ALA A CA 1
ATOM 796 C C . ALA A 1 109 ? -15.622 17.972 1.545 1.00 92.19 109 ALA A C 1
ATOM 798 O O . ALA A 1 109 ? -15.672 19.069 0.985 1.00 92.19 109 ALA A O 1
ATOM 799 N N . GLY A 1 110 ? -15.606 16.824 0.859 1.00 91.38 110 GLY A N 1
ATOM 800 C CA . GLY A 1 110 ? -15.678 16.754 -0.602 1.00 91.38 110 GLY A CA 1
ATOM 801 C C . GLY A 1 110 ? -16.966 17.367 -1.163 1.00 91.38 110 GLY A C 1
ATOM 802 O O . GLY A 1 110 ? -16.913 18.143 -2.117 1.00 91.38 110 GLY A O 1
ATOM 803 N N . PHE A 1 111 ? -18.116 17.090 -0.540 1.00 90.19 111 PHE A N 1
ATOM 804 C CA . PHE A 1 111 ? -19.412 17.649 -0.941 1.00 90.19 111 PHE A CA 1
ATOM 805 C C . PHE A 1 111 ? -19.497 19.168 -0.726 1.00 90.19 111 PHE A C 1
ATOM 807 O O . PHE A 1 111 ? -19.966 19.893 -1.606 1.00 90.19 111 PHE A O 1
ATOM 814 N N . ILE A 1 112 ? -19.007 19.671 0.411 1.00 91.75 112 ILE A N 1
ATOM 815 C CA . ILE A 1 112 ? -18.946 21.109 0.714 1.00 91.75 112 ILE A CA 1
ATOM 816 C C . ILE A 1 112 ? -18.018 21.820 -0.275 1.00 91.75 112 ILE A C 1
ATOM 818 O O . ILE A 1 112 ? -18.392 22.861 -0.818 1.00 91.75 112 ILE A O 1
ATOM 822 N N . TYR A 1 113 ? -16.842 21.246 -0.556 1.00 88.81 113 TYR A N 1
ATOM 823 C CA . TYR A 1 113 ? -15.903 21.796 -1.533 1.00 88.81 113 TYR A CA 1
ATOM 824 C C . TYR A 1 113 ? -16.542 21.890 -2.924 1.00 88.81 113 TYR A C 1
ATOM 826 O O . TYR A 1 113 ? -16.533 22.962 -3.533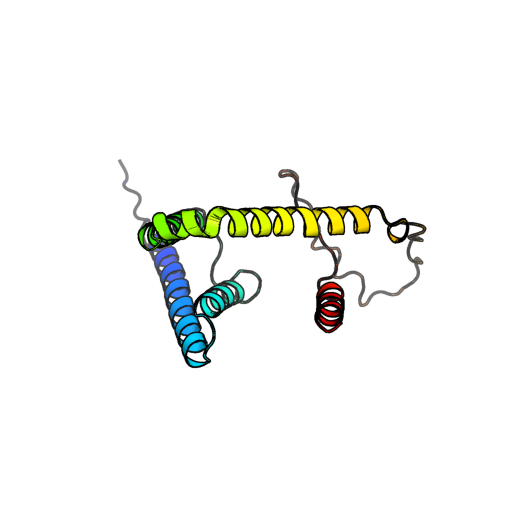 1.00 88.81 113 TYR A O 1
ATOM 834 N N . ALA A 1 114 ? -17.183 20.810 -3.382 1.00 84.00 114 ALA A N 1
ATOM 835 C CA . ALA A 1 114 ? -17.882 20.768 -4.664 1.00 84.00 114 ALA A CA 1
ATOM 836 C C . ALA A 1 114 ? -19.073 21.742 -4.740 1.00 84.00 114 ALA A C 1
ATOM 838 O O . ALA A 1 114 ? -19.372 22.260 -5.813 1.00 84.00 114 ALA A O 1
ATOM 839 N N . ARG A 1 115 ? -19.752 22.011 -3.617 1.00 82.75 115 ARG A N 1
ATOM 840 C CA . ARG A 1 115 ? -20.905 22.923 -3.561 1.00 82.75 115 ARG A CA 1
ATOM 841 C C . ARG A 1 115 ? -20.528 24.390 -3.336 1.00 82.75 115 ARG A C 1
ATOM 843 O O . ARG A 1 115 ? -21.373 25.262 -3.539 1.00 82.75 115 ARG A O 1
ATOM 850 N N . SER A 1 116 ? -19.291 24.690 -2.938 1.00 78.75 116 SER A N 1
ATOM 851 C CA . SER A 1 116 ? -18.848 26.075 -2.787 1.00 78.75 116 SER A CA 1
ATOM 852 C C . SER A 1 116 ? -18.891 26.796 -4.155 1.00 78.75 116 SER A C 1
ATOM 854 O O . SER A 1 116 ? -18.352 26.281 -5.140 1.00 78.75 116 SER A O 1
ATOM 856 N N . PRO A 1 117 ? -19.526 27.984 -4.264 1.00 58.00 117 PRO A N 1
ATOM 857 C CA . PRO A 1 117 ? -19.680 28.716 -5.531 1.00 58.00 117 PRO A CA 1
ATOM 858 C C . PRO A 1 117 ? -18.349 29.191 -6.146 1.00 58.00 117 PRO A C 1
ATOM 860 O O . PRO A 1 117 ? -18.332 29.681 -7.274 1.00 58.00 117 PRO A O 1
ATOM 863 N N . ALA A 1 118 ? -17.227 28.978 -5.450 1.00 55.47 118 ALA A N 1
ATOM 864 C CA . ALA A 1 118 ? -15.867 29.107 -5.973 1.00 55.47 118 ALA A CA 1
ATOM 865 C C . ALA A 1 118 ? -15.536 28.096 -7.092 1.00 55.47 118 ALA A C 1
ATOM 867 O O . ALA A 1 118 ? -14.557 28.281 -7.808 1.00 55.47 118 ALA A O 1
ATOM 868 N N . SER A 1 119 ? -16.355 27.053 -7.275 1.00 52.47 119 SER A N 1
ATOM 869 C CA . SER A 1 119 ? -16.233 26.084 -8.374 1.00 52.47 119 SER A CA 1
ATOM 870 C C . SER A 1 119 ? -16.967 26.499 -9.658 1.00 52.47 119 SER A C 1
ATOM 872 O O . SER A 1 119 ? -16.943 25.753 -10.637 1.00 52.47 119 SER A O 1
ATOM 874 N N . SER A 1 120 ? -17.592 27.686 -9.692 1.00 45.81 120 SER A N 1
ATOM 875 C CA . SER A 1 120 ? -18.251 28.217 -10.890 1.00 45.81 120 SER A CA 1
ATOM 876 C C . SER A 1 120 ? -17.239 28.313 -12.043 1.00 45.81 120 SER A C 1
ATOM 878 O O . SER A 1 120 ? -16.311 29.122 -11.956 1.00 45.81 120 SER A O 1
ATOM 880 N N . PRO A 1 121 ? -17.391 27.556 -13.148 1.00 49.94 121 PRO A N 1
ATOM 881 C CA . PRO A 1 121 ? -16.520 27.648 -14.314 1.00 49.94 121 PRO A CA 1
ATOM 882 C C . PRO A 1 121 ? -16.904 28.890 -15.132 1.00 49.94 121 PRO A C 1
ATOM 884 O O . PRO A 1 121 ? -17.292 28.811 -16.297 1.00 49.94 121 PRO A O 1
ATOM 887 N N . ALA A 1 122 ? -16.849 30.063 -14.506 1.00 45.19 122 ALA A N 1
ATOM 888 C CA . ALA A 1 122 ? -17.115 31.328 -15.155 1.00 45.19 122 ALA A CA 1
ATOM 889 C C . ALA A 1 122 ? -15.857 31.762 -15.923 1.00 45.19 122 ALA A C 1
ATOM 891 O O . ALA A 1 122 ? -14.900 32.271 -15.348 1.00 45.19 122 ALA A O 1
ATOM 892 N N . ARG A 1 123 ? -15.928 31.606 -17.254 1.00 41.19 123 ARG A N 1
ATOM 893 C CA . ARG A 1 123 ? -15.093 32.280 -18.266 1.00 41.19 123 ARG A CA 1
ATOM 894 C C . ARG A 1 123 ? -13.703 31.668 -18.534 1.00 41.19 123 ARG A C 1
ATOM 896 O O . ARG A 1 123 ? -12.682 32.334 -18.416 1.00 41.19 123 ARG A O 1
ATOM 903 N N . ARG A 1 124 ? -13.660 30.434 -19.062 1.00 44.78 124 ARG A N 1
ATOM 904 C CA . ARG A 1 124 ? -12.591 30.079 -20.018 1.00 44.78 124 ARG A CA 1
ATOM 905 C C . ARG A 1 124 ? -12.853 30.853 -21.313 1.00 44.78 124 ARG A C 1
ATOM 907 O O . ARG A 1 124 ? -13.594 30.390 -22.174 1.00 44.78 124 ARG A O 1
ATOM 914 N N . SER A 1 125 ? -12.307 32.060 -21.419 1.00 40.28 125 SER A N 1
ATOM 915 C CA . SER A 1 125 ? -12.105 32.712 -22.712 1.00 40.28 125 SER A CA 1
ATOM 916 C C . SER A 1 125 ? -11.242 31.792 -23.591 1.00 40.28 125 SER A C 1
ATOM 918 O O . SER A 1 125 ? -10.286 31.198 -23.081 1.00 40.28 125 SER A O 1
ATOM 920 N N . PRO A 1 126 ? -11.561 31.616 -24.885 1.00 46.47 126 PRO A N 1
ATOM 921 C CA . PRO A 1 126 ? -10.673 30.895 -25.789 1.00 46.47 126 PRO A CA 1
ATOM 922 C C . PRO A 1 126 ? -9.304 31.604 -25.841 1.00 46.47 126 PRO A C 1
ATOM 924 O O . PRO A 1 126 ? -9.262 32.838 -25.789 1.00 46.47 126 PRO A O 1
ATOM 927 N N . PRO A 1 127 ? -8.181 30.864 -25.904 1.00 46.97 127 PRO A N 1
ATOM 928 C CA . PRO A 1 127 ? -6.855 31.471 -25.993 1.00 46.97 127 PRO A CA 1
ATOM 929 C C . PRO A 1 127 ? -6.703 32.285 -27.296 1.00 46.97 127 PRO A C 1
ATOM 931 O O . PRO A 1 127 ? -7.258 31.888 -28.324 1.00 46.97 127 PRO A O 1
ATOM 934 N N . PRO A 1 128 ? -5.961 33.413 -27.288 1.00 41.31 128 PRO A N 1
ATOM 935 C CA . PRO A 1 128 ? -5.753 34.234 -28.478 1.00 41.31 128 PRO A CA 1
ATOM 936 C C . PRO A 1 128 ? -4.946 33.485 -29.549 1.00 41.31 128 PRO A C 1
ATOM 938 O O . PRO A 1 128 ? -3.941 32.836 -29.261 1.00 41.31 128 PRO A O 1
ATOM 941 N N . ALA A 1 129 ? -5.380 33.615 -30.803 1.00 47.69 129 ALA A N 1
ATOM 942 C CA . ALA A 1 129 ? -4.901 32.872 -31.971 1.00 47.69 129 ALA A CA 1
ATOM 943 C C . ALA A 1 129 ? -3.523 33.314 -32.525 1.00 47.69 129 ALA A C 1
ATOM 945 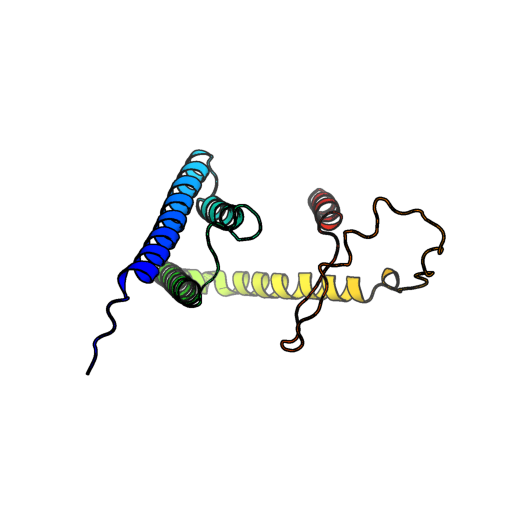O O . ALA A 1 129 ? -3.259 33.136 -33.710 1.00 47.69 129 ALA A O 1
ATOM 946 N N . SER A 1 130 ? -2.632 33.898 -31.713 1.00 46.50 130 SER A N 1
ATOM 947 C CA . SER A 1 130 ? -1.387 34.511 -32.217 1.00 46.50 130 SER A CA 1
ATOM 948 C C . SER A 1 130 ? -0.127 34.259 -31.375 1.00 46.50 130 SER A C 1
ATOM 950 O O . SER A 1 130 ? 0.766 35.104 -31.346 1.00 46.50 130 SER A O 1
ATOM 952 N N . ALA A 1 131 ? -0.008 33.104 -30.711 1.00 39.91 131 ALA A N 1
ATOM 953 C CA . ALA A 1 131 ? 1.253 32.682 -30.088 1.00 39.91 131 ALA A CA 1
ATOM 954 C C . ALA A 1 131 ? 2.000 31.666 -30.974 1.00 39.91 131 ALA A C 1
ATOM 956 O O . ALA A 1 131 ? 1.493 30.594 -31.297 1.00 39.91 131 ALA A O 1
ATOM 957 N N . SER A 1 132 ? 3.210 32.055 -31.374 1.00 38.72 132 SER A N 1
ATOM 958 C CA . SER A 1 132 ? 4.131 31.361 -32.278 1.00 38.72 132 SER A CA 1
ATOM 959 C C . SER A 1 132 ? 4.701 30.032 -31.698 1.00 38.72 132 SER A C 1
ATOM 961 O O . SER A 1 132 ? 4.505 29.715 -30.522 1.00 38.72 132 SER A O 1
ATOM 963 N N . PRO A 1 133 ? 5.389 29.196 -32.508 1.00 40.66 133 PRO A N 1
ATOM 964 C CA . PRO A 1 133 ? 5.203 27.740 -32.506 1.00 40.66 133 PRO A CA 1
ATOM 965 C C . PRO A 1 133 ? 6.257 26.902 -31.738 1.00 40.66 133 PRO A C 1
ATOM 967 O O . PRO A 1 133 ? 6.716 25.885 -32.255 1.00 40.66 133 PRO A O 1
ATOM 970 N N . ARG A 1 134 ? 6.659 27.258 -30.504 1.00 41.88 134 ARG A N 1
ATOM 971 C CA . ARG A 1 134 ? 7.657 26.458 -29.734 1.00 41.88 134 ARG A CA 1
ATOM 972 C C . ARG A 1 134 ? 7.366 26.203 -28.243 1.00 41.88 134 ARG A C 1
ATOM 974 O O . ARG A 1 134 ? 8.264 26.290 -27.418 1.00 41.88 134 ARG A O 1
ATOM 981 N N . GLY A 1 135 ? 6.158 25.775 -27.871 1.00 37.84 135 GLY A N 1
ATOM 982 C CA . GLY A 1 135 ? 6.016 25.169 -26.530 1.00 37.84 135 GLY A CA 1
ATOM 983 C C . GLY A 1 135 ? 4.670 24.561 -26.162 1.00 37.84 135 GLY A C 1
ATOM 984 O O . GLY A 1 135 ? 4.640 23.556 -25.463 1.00 37.84 135 GLY A O 1
ATOM 985 N N . CYS A 1 136 ? 3.559 25.104 -26.664 1.00 40.81 136 CYS A N 1
ATOM 986 C CA . CYS A 1 136 ? 2.225 24.663 -26.230 1.00 40.81 136 CYS A CA 1
ATOM 987 C C . CYS A 1 136 ? 1.625 23.493 -27.034 1.00 40.81 136 CYS A C 1
ATOM 989 O O . CYS A 1 136 ? 0.680 22.867 -26.567 1.00 40.81 136 CYS A O 1
ATOM 991 N N . CYS A 1 137 ? 2.162 23.149 -28.212 1.00 41.06 137 CYS A N 1
ATOM 992 C CA . CYS A 1 137 ? 1.585 22.096 -29.065 1.00 41.06 137 CYS A CA 1
ATOM 993 C C . CYS A 1 137 ? 2.039 20.660 -28.731 1.00 41.06 137 CYS A C 1
ATOM 995 O O . CYS A 1 137 ? 1.462 19.714 -29.260 1.00 41.06 137 CYS A O 1
ATOM 997 N N . ALA A 1 138 ? 3.028 20.451 -27.853 1.00 41.34 138 ALA A N 1
ATOM 998 C CA . ALA A 1 138 ? 3.513 19.098 -27.543 1.00 41.34 138 ALA A CA 1
ATOM 999 C C . ALA A 1 138 ? 2.596 18.315 -26.581 1.00 41.34 138 ALA A C 1
ATOM 1001 O O . ALA A 1 138 ? 2.653 17.089 -26.536 1.00 41.34 138 ALA A O 1
ATOM 1002 N N . THR A 1 139 ? 1.721 18.986 -25.825 1.00 46.75 139 THR A N 1
ATOM 1003 C CA . THR A 1 139 ? 0.931 18.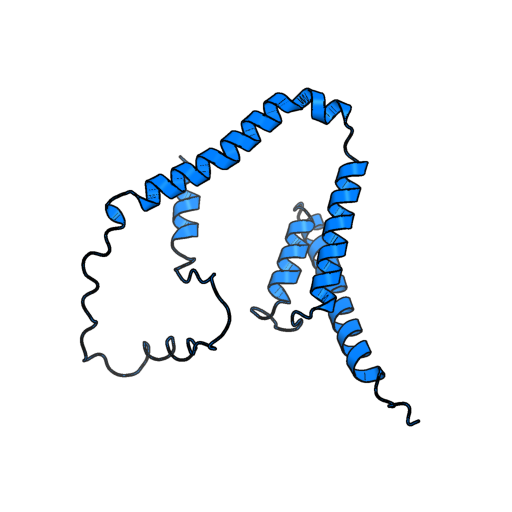328 -24.767 1.00 46.75 139 THR A CA 1
ATOM 1004 C C . THR A 1 139 ? -0.410 17.763 -25.246 1.00 46.75 139 THR A C 1
ATOM 1006 O O . THR A 1 139 ? -1.100 17.100 -24.473 1.00 46.75 139 THR A O 1
ATOM 1009 N N . TRP A 1 140 ? -0.796 18.004 -26.504 1.00 32.88 140 TRP A N 1
ATOM 1010 C CA . TRP A 1 140 ? -2.140 17.677 -27.002 1.00 32.88 140 TRP A CA 1
ATOM 1011 C C . TRP A 1 140 ? -2.217 16.421 -27.886 1.00 32.88 140 TRP A C 1
ATOM 1013 O O . TRP A 1 140 ? -3.275 15.810 -27.978 1.00 32.88 140 TRP A O 1
ATOM 1023 N N . ASN A 1 141 ? -1.105 15.958 -28.469 1.00 42.06 141 ASN A N 1
ATOM 1024 C CA . ASN A 1 141 ? -1.108 14.790 -29.368 1.00 42.06 141 ASN A CA 1
ATOM 1025 C C . ASN A 1 141 ? -1.035 13.411 -28.667 1.00 42.06 141 ASN A C 1
ATOM 1027 O O . ASN A 1 141 ? -1.054 12.392 -29.347 1.00 42.06 141 ASN A O 1
ATOM 1031 N N . TYR A 1 142 ? -1.009 13.349 -27.327 1.00 46.34 142 TYR A N 1
ATOM 1032 C CA . TYR A 1 142 ? -1.115 12.092 -26.550 1.00 46.34 142 TYR A CA 1
ATOM 1033 C C . TYR A 1 142 ? -2.548 11.766 -26.093 1.00 46.34 142 TYR A C 1
ATOM 1035 O O . TYR A 1 142 ? -2.768 10.792 -25.379 1.00 46.34 142 TYR A O 1
ATOM 1043 N N . TRP A 1 143 ? -3.530 12.586 -26.474 1.00 37.81 143 TRP A N 1
ATOM 1044 C CA . TRP A 1 143 ? -4.939 12.419 -26.108 1.00 37.81 143 TRP A CA 1
ATOM 1045 C C . TRP A 1 143 ? -5.770 11.988 -27.325 1.00 37.81 143 TRP A C 1
ATOM 1047 O O . TRP A 1 143 ? -6.756 12.625 -27.686 1.00 37.81 143 TRP A O 1
ATOM 1057 N N . LYS A 1 144 ? -5.346 10.906 -27.992 1.00 33.31 144 LYS A N 1
ATOM 1058 C CA . LYS A 1 144 ? -6.163 10.223 -29.002 1.00 33.31 144 LYS A CA 1
ATOM 1059 C C . LYS A 1 144 ? -7.015 9.161 -28.280 1.00 33.31 144 LYS A C 1
ATOM 1061 O O . LYS A 1 144 ? -6.437 8.223 -27.741 1.00 33.31 144 LYS A O 1
ATOM 1066 N N . PRO A 1 145 ? -8.347 9.314 -28.200 1.00 36.06 145 PRO A N 1
ATOM 1067 C CA . PRO A 1 145 ? -9.209 8.389 -27.469 1.00 36.06 145 PRO A CA 1
ATOM 1068 C C . PRO A 1 145 ? -9.457 7.103 -28.274 1.00 36.06 145 PRO A C 1
ATOM 1070 O O . PRO A 1 145 ? -9.904 7.162 -29.420 1.00 36.06 145 PRO A O 1
ATOM 1073 N N . GLU A 1 146 ? -9.191 5.941 -27.673 1.00 42.62 146 GLU A N 1
ATOM 1074 C CA . GLU A 1 146 ? -9.695 4.644 -28.146 1.00 42.62 146 GLU A CA 1
ATOM 1075 C C . GLU A 1 146 ? -11.187 4.488 -27.779 1.00 42.62 146 GLU A C 1
ATOM 1077 O O . GLU A 1 146 ? -11.607 4.960 -26.718 1.00 42.62 146 GLU A O 1
ATOM 1082 N N . PRO A 1 147 ? -12.030 3.852 -28.620 1.00 40.22 147 PRO A N 1
ATOM 1083 C CA . PRO A 1 147 ? -13.474 4.105 -28.609 1.00 40.22 147 PRO A CA 1
ATOM 1084 C C . PRO A 1 147 ? -14.282 3.287 -27.588 1.00 40.22 147 PRO A C 1
ATOM 1086 O O . PRO A 1 147 ? -15.503 3.397 -27.574 1.00 40.22 147 PRO A O 1
ATOM 1089 N N . HIS A 1 148 ? -13.668 2.445 -26.751 1.00 39.75 148 HIS A N 1
ATOM 1090 C CA . HIS A 1 148 ? -14.420 1.488 -25.926 1.00 39.75 148 HIS A CA 1
ATOM 1091 C C . HIS A 1 148 ? -13.735 1.158 -24.585 1.00 39.75 148 HIS A C 1
ATOM 1093 O O . HIS A 1 148 ? -13.123 0.104 -24.448 1.00 39.75 148 HIS A O 1
ATOM 1099 N N . ARG A 1 149 ? -13.885 2.012 -23.560 1.00 35.66 149 ARG A N 1
ATOM 1100 C CA . ARG A 1 149 ? -14.234 1.607 -22.174 1.00 35.66 149 ARG A CA 1
ATOM 1101 C C . ARG A 1 149 ? -14.333 2.814 -21.238 1.00 35.66 149 ARG A C 1
ATOM 1103 O O . ARG A 1 149 ? -13.536 3.740 -21.261 1.00 35.66 149 ARG A O 1
ATOM 1110 N N . SER A 1 150 ? -15.378 2.783 -20.431 1.00 34.19 150 SER A N 1
ATOM 1111 C CA . SER A 1 150 ? -15.956 3.870 -19.654 1.00 34.19 150 SER A CA 1
ATOM 1112 C C . SER A 1 150 ? -15.294 4.102 -18.285 1.00 34.19 150 SER A C 1
ATOM 1114 O O . SER A 1 150 ? -15.045 3.153 -17.546 1.00 34.19 150 SER A O 1
ATOM 1116 N N . PHE A 1 151 ? -15.203 5.389 -17.915 1.00 33.56 151 PHE A N 1
ATOM 1117 C CA . PHE A 1 151 ? -15.637 5.946 -16.615 1.00 33.56 151 PHE A CA 1
ATOM 1118 C C . PHE A 1 151 ? -14.620 6.459 -15.573 1.00 33.56 151 PHE A C 1
ATOM 1120 O O . PHE A 1 151 ? -15.067 7.022 -14.582 1.00 33.56 151 PHE A O 1
ATOM 1127 N N . TRP A 1 152 ? -13.299 6.424 -15.765 1.00 29.28 152 TRP A N 1
ATOM 1128 C CA . TRP A 1 152 ? -12.396 7.106 -14.813 1.00 29.28 152 TRP A CA 1
ATOM 1129 C C . TRP A 1 152 ? -11.233 7.823 -15.496 1.00 29.28 152 TRP A C 1
ATOM 1131 O O . TRP A 1 152 ? -10.250 7.209 -15.889 1.00 29.28 152 TRP A O 1
ATOM 1141 N N . ALA A 1 153 ? -11.325 9.150 -15.590 1.00 28.16 153 ALA A N 1
ATOM 1142 C CA . ALA A 1 153 ? -10.177 10.001 -15.883 1.00 28.16 153 ALA A CA 1
ATOM 1143 C C . ALA A 1 153 ? -10.293 11.341 -15.137 1.00 28.16 153 ALA A C 1
ATOM 1145 O O . ALA A 1 153 ? -10.949 12.259 -15.629 1.00 28.16 153 ALA A O 1
ATOM 1146 N N . PRO A 1 154 ? -9.634 11.514 -13.978 1.00 37.09 154 PRO A N 1
ATOM 1147 C CA . PRO A 1 154 ? -9.325 12.830 -13.458 1.00 37.09 154 PRO A CA 1
ATOM 1148 C C . PRO A 1 154 ? -7.909 13.211 -13.904 1.00 37.09 154 PRO A C 1
ATOM 1150 O O . PRO A 1 154 ? -6.912 12.664 -13.437 1.00 37.09 154 PRO A O 1
ATOM 1153 N N . ARG A 1 155 ? -7.815 14.171 -14.828 1.00 53.75 155 ARG A N 1
ATOM 1154 C CA . ARG A 1 155 ? -6.561 14.849 -15.175 1.00 53.75 155 ARG A CA 1
ATOM 1155 C C . ARG A 1 155 ? -6.618 16.276 -14.635 1.00 53.75 155 ARG A C 1
ATOM 1157 O O . ARG A 1 155 ? -7.138 17.164 -15.303 1.00 53.75 155 ARG A O 1
ATOM 1164 N N . TYR A 1 156 ? -6.063 16.489 -13.442 1.00 42.56 156 TYR A N 1
ATOM 1165 C CA . TYR A 1 156 ? -5.629 17.810 -12.985 1.00 42.56 156 TYR A CA 1
ATOM 1166 C C . TYR A 1 156 ? -4.466 17.712 -11.979 1.00 42.56 156 TYR A C 1
ATOM 1168 O O . TYR A 1 156 ? -4.570 17.083 -10.936 1.00 42.56 156 TYR A O 1
ATOM 1176 N N . SER A 1 157 ? -3.353 18.365 -12.330 1.00 40.47 157 SER A N 1
ATOM 1177 C CA . SER A 1 157 ? -2.522 19.180 -11.431 1.00 40.47 157 SER A CA 1
ATOM 1178 C C . SER A 1 157 ? -2.244 18.617 -10.023 1.00 40.47 157 SER A C 1
ATOM 1180 O O . SER A 1 157 ? -2.736 19.104 -9.007 1.00 40.47 157 SER A O 1
ATOM 1182 N N . THR A 1 158 ? -1.356 17.632 -9.963 1.00 43.09 158 THR A N 1
ATOM 1183 C CA . THR A 1 158 ? -0.765 17.068 -8.740 1.00 43.09 158 THR A CA 1
ATOM 1184 C C . THR A 1 158 ? 0.091 18.054 -7.928 1.00 43.09 158 THR A C 1
ATOM 1186 O O . THR A 1 158 ? 0.475 17.742 -6.806 1.00 43.09 158 THR A O 1
ATOM 1189 N N . THR A 1 159 ? 0.378 19.258 -8.428 1.00 44.00 159 THR A N 1
ATOM 1190 C CA . THR A 1 159 ? 1.274 20.220 -7.759 1.00 44.00 159 THR A CA 1
ATOM 1191 C C . THR A 1 159 ? 0.591 21.159 -6.764 1.00 44.00 159 THR A C 1
ATOM 1193 O O . THR A 1 159 ? 1.219 21.543 -5.781 1.00 44.00 159 THR A O 1
ATOM 1196 N N . TYR A 1 160 ? -0.689 21.496 -6.940 1.00 44.22 160 TYR A N 1
ATOM 1197 C CA . TYR A 1 160 ? -1.409 22.354 -5.980 1.00 44.22 160 TYR A CA 1
ATOM 1198 C C . TYR A 1 160 ? -1.901 21.591 -4.739 1.00 44.22 160 TYR A C 1
ATOM 1200 O O . TYR A 1 160 ? -1.982 22.151 -3.646 1.00 44.22 160 TYR A O 1
ATOM 1208 N N . TRP A 1 161 ? -2.191 20.296 -4.890 1.00 36.66 161 TRP A N 1
ATOM 1209 C CA . TRP A 1 161 ? -2.734 19.453 -3.821 1.00 36.66 161 TRP A CA 1
ATOM 1210 C C . TRP A 1 161 ? -1.735 19.207 -2.681 1.00 36.66 161 TRP A C 1
ATOM 1212 O O . TRP A 1 161 ? -2.099 19.292 -1.509 1.00 36.66 161 TRP A O 1
ATOM 1222 N N . ALA A 1 162 ? -0.458 18.985 -3.011 1.00 43.81 162 ALA A N 1
ATOM 1223 C CA . ALA A 1 162 ? 0.592 18.760 -2.017 1.00 43.81 162 ALA A CA 1
ATOM 1224 C C . ALA A 1 162 ? 0.857 20.004 -1.143 1.00 43.81 162 ALA A C 1
ATOM 1226 O O . ALA A 1 162 ? 1.058 19.886 0.064 1.00 43.81 162 ALA A O 1
ATOM 1227 N N . TRP A 1 163 ? 0.790 21.204 -1.731 1.00 39.53 163 TRP A N 1
ATOM 1228 C CA . TRP A 1 163 ? 1.028 22.465 -1.018 1.00 39.53 163 TRP A CA 1
ATOM 1229 C C . TRP A 1 163 ? -0.119 22.859 -0.074 1.00 39.53 163 TRP A C 1
ATOM 1231 O O . TRP A 1 163 ? 0.134 23.385 1.010 1.00 39.53 163 TRP A O 1
ATOM 1241 N N . CYS A 1 164 ? -1.376 22.571 -0.428 1.00 43.03 164 CYS A N 1
ATOM 1242 C CA . CYS A 1 164 ? -2.514 22.825 0.464 1.00 43.03 164 CYS A CA 1
ATOM 1243 C C . CYS A 1 164 ? -2.593 21.822 1.626 1.00 43.03 164 CYS A C 1
ATOM 1245 O O . CYS A 1 164 ? -2.905 22.222 2.747 1.00 43.03 164 CYS A O 1
ATOM 1247 N N . CYS A 1 165 ? -2.267 20.546 1.391 1.00 42.09 165 CYS A N 1
ATOM 1248 C CA . CYS A 1 165 ? -2.324 19.511 2.427 1.00 42.09 165 CYS A CA 1
ATOM 1249 C C . CYS A 1 165 ? -1.252 19.708 3.516 1.00 42.09 165 CYS A C 1
ATOM 1251 O O . CYS A 1 165 ? -1.506 19.429 4.684 1.00 42.09 165 CYS A O 1
ATOM 1253 N N . TRP A 1 166 ? -0.090 20.270 3.161 1.00 31.94 166 TRP A N 1
ATOM 1254 C CA . TRP A 1 166 ? 0.948 20.64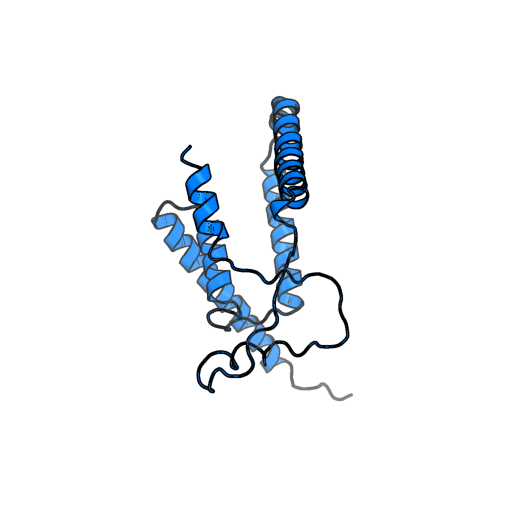0 4.132 1.00 31.94 166 TRP A CA 1
ATOM 1255 C C . TRP A 1 166 ? 0.483 21.773 5.066 1.00 31.94 166 TRP A C 1
ATOM 1257 O O . TRP A 1 166 ? 0.720 21.726 6.270 1.00 31.94 166 TRP A O 1
ATOM 1267 N N . ARG A 1 167 ? -0.218 22.790 4.542 1.00 38.00 167 ARG A N 1
ATOM 1268 C CA . ARG A 1 167 ? -0.639 23.969 5.325 1.00 38.00 167 ARG A CA 1
ATOM 1269 C C . ARG A 1 167 ? -1.733 23.653 6.357 1.00 38.00 167 ARG A C 1
ATOM 1271 O O . ARG A 1 167 ? -1.781 24.316 7.384 1.00 38.00 167 ARG A O 1
ATOM 1278 N N . TRP A 1 168 ? -2.587 22.661 6.101 1.00 35.25 168 TRP A N 1
ATOM 1279 C CA . TRP A 1 168 ? -3.703 22.296 6.989 1.00 35.25 168 TRP A CA 1
ATOM 1280 C C . TRP A 1 168 ? -3.316 21.307 8.102 1.00 35.25 168 TRP A C 1
ATOM 1282 O O . TRP A 1 168 ? -4.083 21.100 9.027 1.00 35.25 168 TRP A O 1
ATOM 1292 N N . TRP A 1 169 ? -2.129 20.696 8.033 1.00 30.47 169 TRP A N 1
ATOM 1293 C CA . TRP A 1 169 ? -1.624 19.790 9.075 1.00 30.47 169 TRP A CA 1
ATOM 1294 C C . TRP A 1 169 ? -0.802 20.513 10.164 1.00 30.47 169 TRP A C 1
ATOM 1296 O O . TRP A 1 169 ? -0.402 19.905 11.150 1.00 30.47 169 TRP A O 1
ATOM 1306 N N . LEU A 1 170 ? -0.539 21.813 9.984 1.00 39.47 170 LEU A N 1
ATOM 1307 C CA . LEU A 1 170 ? 0.281 22.661 10.864 1.00 39.47 170 LEU A CA 1
ATOM 1308 C C . LEU A 1 170 ? -0.511 23.807 11.530 1.00 39.47 170 LEU A C 1
ATOM 1310 O O . LEU A 1 170 ? 0.100 24.682 12.144 1.00 39.47 170 LEU A O 1
ATOM 1314 N N . ALA A 1 171 ? -1.842 23.807 11.414 1.00 34.88 171 ALA A N 1
ATOM 1315 C CA . ALA A 1 171 ? -2.769 24.739 12.062 1.00 34.88 171 ALA A CA 1
ATOM 1316 C C . ALA A 1 171 ? -3.947 23.959 12.655 1.00 34.88 171 ALA A C 1
ATOM 1318 O O . ALA A 1 171 ? -4.399 24.339 13.756 1.00 34.88 171 ALA A O 1
#

Sequence (171 aa):
MAVPKAMPAEVTSLLREMFVIFLAAKLTGEIFERLTLPAVLGEILAGALLGPYAMALVIPSGTIDSLAQLGAVFLLFMVGLQTRPQQLIAVGQKALQVALAGMVVPFAAGFIYARSPASSPARRSPPPASASPRGCCATWNYWKPEPHRSFWAPRYSTTYWAWCCWRWWLA

Radius of gyration: 24.16 Å; chains: 1; bounding box: 38×68×58 Å

Foldseek 3Di:
DDDDPPDPPVVVLVVVQVCQLVVQLVVQLVVCVVVVHHSVVSSVVSCVCCPCVHVVSDDDDPVVVVVVVVVVVVVVVVVVVVDDVVVCVVCVVVVVVCVVCVVCVVVVVVVVVVPPCVPPPPDPDPDDPDDDDPDDPPPPVVPDDDDDDDDDDDDDDPPVVVVVVVVVVVD

Secondary structure (DSSP, 8-state):
-------HHHHHHHHHHHHHHHHHHHHHHHHHHHTTS-HHHHHHHHHHHHSTTTT------HHHHHHHHHHHHHHHHHHHHHS-HHHHHHTHHHHHHHHHHHHHHHHHHHHHHHHSGGG-----PPPPS---SSSSGGGSTT----SS--S------HHHHHHHHHHHS--